Protein AF-A0A914V154-F1 (afdb_monomer_lite)

Structure (mmCIF, N/CA/C/O backbone):
data_AF-A0A914V154-F1
#
_entry.id   AF-A0A914V154-F1
#
loop_
_atom_site.group_PDB
_atom_site.id
_atom_site.type_symbol
_atom_site.label_atom_id
_atom_site.label_alt_id
_atom_site.label_comp_id
_atom_site.label_asym_id
_atom_site.label_entity_id
_atom_site.label_seq_id
_atom_site.pdbx_PDB_ins_code
_atom_site.Cartn_x
_atom_site.Cartn_y
_atom_site.Cartn_z
_atom_site.occupancy
_atom_site.B_iso_or_equiv
_atom_site.auth_seq_id
_atom_site.auth_comp_id
_atom_site.auth_asym_id
_atom_site.auth_atom_id
_atom_site.pdbx_PDB_model_num
ATOM 1 N N . HIS A 1 1 ? -7.794 3.392 -10.600 1.00 80.44 1 HIS A N 1
ATOM 2 C CA . HIS A 1 1 ? -6.852 3.948 -9.595 1.00 80.44 1 HIS A CA 1
ATOM 3 C C . HIS A 1 1 ? -7.488 4.924 -8.595 1.00 80.44 1 HIS A C 1
ATOM 5 O O . HIS A 1 1 ? -7.304 4.713 -7.407 1.00 80.44 1 HIS A O 1
ATOM 11 N N . ALA A 1 2 ? -8.244 5.958 -9.001 1.00 86.44 2 ALA A N 1
ATOM 12 C CA . ALA A 1 2 ? -8.776 6.966 -8.059 1.00 86.44 2 ALA A CA 1
ATOM 13 C C . ALA A 1 2 ? -9.684 6.402 -6.942 1.00 86.44 2 ALA A C 1
ATOM 15 O O . ALA A 1 2 ? -9.546 6.794 -5.787 1.00 86.44 2 ALA A O 1
ATOM 16 N N . LYS A 1 3 ? -10.568 5.443 -7.267 1.00 90.94 3 LYS A N 1
ATOM 17 C CA . LYS A 1 3 ? -11.414 4.757 -6.270 1.00 90.94 3 LYS A CA 1
ATOM 18 C C . LYS A 1 3 ? -10.578 4.022 -5.215 1.00 90.94 3 LYS A C 1
ATOM 20 O O . LYS A 1 3 ? -10.827 4.187 -4.029 1.00 90.94 3 LYS A O 1
ATOM 25 N N . LEU A 1 4 ? -9.559 3.278 -5.657 1.00 89.88 4 LEU A N 1
ATOM 26 C CA . LEU A 1 4 ? -8.649 2.554 -4.767 1.00 89.88 4 LEU A CA 1
ATOM 27 C C . LEU A 1 4 ? -7.882 3.513 -3.848 1.00 89.88 4 LEU A C 1
ATOM 29 O O . LEU A 1 4 ? -7.826 3.263 -2.655 1.00 89.88 4 LEU A O 1
ATOM 33 N N . ARG A 1 5 ? -7.365 4.637 -4.368 1.00 91.94 5 ARG A N 1
ATOM 34 C CA . ARG A 1 5 ? -6.674 5.650 -3.544 1.00 91.94 5 ARG A CA 1
ATOM 35 C C . ARG A 1 5 ? -7.567 6.169 -2.419 1.00 91.94 5 ARG A C 1
ATOM 37 O O . ARG A 1 5 ? -7.165 6.137 -1.266 1.00 91.94 5 ARG A O 1
ATOM 44 N N . LYS A 1 6 ? -8.799 6.576 -2.743 1.00 92.62 6 LYS A N 1
ATOM 45 C CA . LYS A 1 6 ? -9.765 7.050 -1.738 1.00 92.62 6 LYS A CA 1
ATOM 46 C C . LYS A 1 6 ? -10.079 5.988 -0.686 1.00 92.62 6 LYS A C 1
ATOM 48 O O . LYS A 1 6 ? -10.156 6.309 0.496 1.00 92.62 6 LYS A O 1
ATOM 53 N N . ALA A 1 7 ? -10.247 4.738 -1.113 1.00 94.00 7 ALA A N 1
ATOM 54 C CA . ALA A 1 7 ? -10.494 3.631 -0.199 1.00 94.00 7 ALA A CA 1
ATOM 55 C C . ALA A 1 7 ? -9.292 3.393 0.729 1.00 94.00 7 ALA A C 1
ATOM 57 O O . ALA A 1 7 ? -9.477 3.332 1.935 1.00 94.00 7 ALA A O 1
ATOM 58 N N . VAL A 1 8 ? -8.066 3.389 0.196 1.00 93.75 8 VAL A N 1
ATOM 59 C CA . VAL A 1 8 ? -6.823 3.270 0.979 1.00 93.75 8 VAL A CA 1
ATOM 60 C C . VAL A 1 8 ? -6.682 4.402 2.002 1.00 93.75 8 VAL A C 1
ATOM 62 O O . VAL A 1 8 ? -6.422 4.132 3.172 1.00 93.75 8 VAL A O 1
ATOM 65 N N . CYS A 1 9 ? -6.907 5.659 1.606 1.00 93.69 9 CYS A N 1
ATOM 66 C CA . CYS A 1 9 ? -6.869 6.796 2.533 1.00 93.69 9 CYS A CA 1
ATOM 67 C C . CYS A 1 9 ? -7.945 6.681 3.625 1.00 93.69 9 CYS A C 1
ATOM 69 O O . CYS A 1 9 ? -7.687 6.992 4.787 1.00 93.69 9 CYS A O 1
ATOM 71 N N . SER A 1 10 ? -9.128 6.169 3.271 1.00 94.81 10 SER A N 1
ATOM 72 C CA . SER A 1 10 ? -10.201 5.904 4.234 1.00 94.81 10 SER A CA 1
ATOM 73 C C . SER A 1 10 ? -9.812 4.800 5.220 1.00 94.81 10 SER A C 1
ATOM 75 O O . SER A 1 10 ? -10.010 4.979 6.417 1.00 94.81 10 SER A O 1
ATOM 77 N N . THR A 1 11 ? -9.209 3.704 4.748 1.00 93.88 11 THR A N 1
ATOM 78 C CA . THR A 1 11 ? -8.704 2.612 5.596 1.00 93.88 11 THR A CA 1
ATOM 79 C C . THR A 1 11 ? -7.641 3.109 6.570 1.00 93.88 11 THR A C 1
ATOM 81 O O . THR A 1 11 ? -7.745 2.825 7.758 1.00 93.88 11 THR A O 1
ATOM 84 N N . LEU A 1 12 ? -6.675 3.913 6.107 1.00 92.88 12 LEU A N 1
ATOM 85 C CA . LEU A 1 12 ? -5.656 4.518 6.974 1.00 92.88 12 LEU A CA 1
ATOM 86 C C . LEU A 1 12 ? -6.297 5.317 8.115 1.00 92.88 12 LEU A C 1
ATOM 88 O O . LEU A 1 12 ? -5.918 5.159 9.273 1.00 92.88 12 LEU A O 1
ATOM 92 N N . LEU A 1 13 ? -7.291 6.151 7.796 1.00 93.31 13 LEU A N 1
ATOM 93 C CA . LEU A 1 13 ? -7.973 6.985 8.783 1.00 93.31 13 LEU A CA 1
ATOM 94 C C . LEU A 1 13 ? -8.879 6.180 9.731 1.00 93.31 13 LEU A C 1
ATOM 96 O O . LEU A 1 13 ? -8.980 6.525 10.907 1.00 93.31 13 LEU A O 1
ATOM 100 N N . GLN A 1 14 ? -9.544 5.133 9.238 1.00 93.25 14 GLN A N 1
ATOM 101 C CA . GLN A 1 14 ? -10.413 4.258 10.034 1.00 93.25 14 GLN A CA 1
ATOM 102 C C . GLN A 1 14 ? -9.606 3.399 11.009 1.00 93.25 1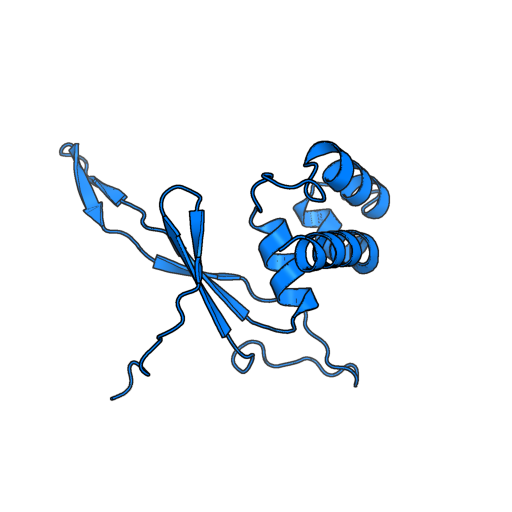4 GLN A C 1
ATOM 104 O O . GLN A 1 14 ? -9.939 3.325 12.190 1.00 93.25 14 GLN A O 1
ATOM 109 N N . GLU A 1 15 ? -8.512 2.810 10.536 1.00 91.12 15 GLU A N 1
ATOM 110 C CA . GLU A 1 15 ? -7.639 1.927 11.311 1.00 91.12 15 GLU A CA 1
ATOM 111 C C . GLU A 1 15 ? -6.420 2.676 11.867 1.00 91.12 15 GLU A C 1
ATOM 113 O O . GLU A 1 15 ? -5.332 2.127 12.029 1.00 91.12 15 GLU A O 1
ATOM 118 N N . HIS A 1 16 ? -6.593 3.960 12.189 1.00 90.19 16 HIS A N 1
ATOM 119 C CA . HIS A 1 16 ? -5.496 4.854 12.553 1.00 90.19 16 HIS A CA 1
ATOM 120 C C . HIS A 1 16 ? -4.630 4.354 13.719 1.00 90.19 16 HIS A C 1
ATOM 122 O O . HIS A 1 16 ? -3.463 4.719 13.803 1.00 90.19 16 HIS A O 1
ATOM 128 N N . LYS A 1 17 ? -5.172 3.526 14.621 1.00 89.00 17 LYS A N 1
ATOM 129 C CA . LYS A 1 17 ? 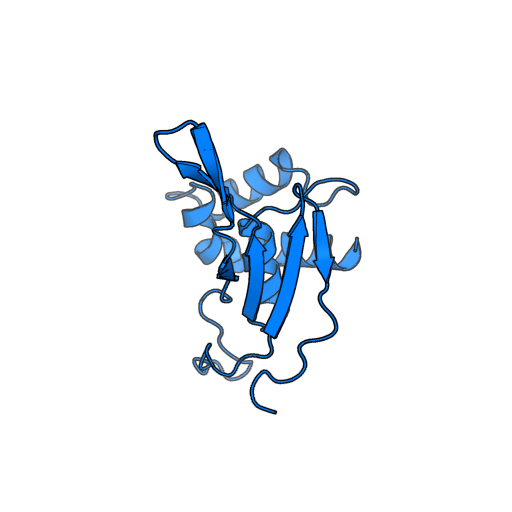-4.421 2.926 15.736 1.00 89.00 17 LYS A CA 1
ATOM 130 C C . LYS A 1 17 ? -3.376 1.912 15.264 1.00 89.00 17 LYS A C 1
ATOM 132 O O . LYS A 1 17 ? -2.292 1.870 15.827 1.00 89.00 17 LYS A O 1
ATOM 137 N N . GLU A 1 18 ? -3.689 1.153 14.217 1.00 87.56 18 GLU A N 1
ATOM 138 C CA . GLU A 1 18 ? -2.775 0.173 13.624 1.00 87.56 18 GLU A CA 1
ATOM 139 C C . GLU A 1 18 ? -1.699 0.877 12.784 1.00 87.56 18 GLU A C 1
ATOM 141 O O . GLU A 1 18 ? -0.526 0.518 12.822 1.00 87.56 18 GLU A O 1
ATOM 146 N N . PHE A 1 19 ? -2.070 1.934 12.051 1.00 88.38 19 PHE A N 1
ATOM 147 C CA . PHE A 1 19 ? -1.145 2.649 11.160 1.00 88.38 19 PHE A CA 1
ATOM 148 C C . PHE A 1 19 ? -0.315 3.747 11.845 1.00 88.38 19 PHE A C 1
ATOM 150 O O . PHE A 1 19 ? 0.783 4.058 11.382 1.00 88.38 19 PHE A O 1
ATOM 157 N N . GLY A 1 20 ? -0.800 4.320 12.948 1.00 87.44 20 GLY A N 1
ATOM 158 C CA . GLY A 1 20 ? -0.153 5.418 13.677 1.00 87.44 20 GLY A CA 1
ATOM 159 C C . GLY A 1 20 ? 1.322 5.188 14.031 1.00 87.44 20 GLY A C 1
ATOM 160 O O . GLY A 1 20 ? 2.138 6.069 13.737 1.00 87.44 20 GLY A O 1
ATOM 161 N N . PRO A 1 21 ? 1.704 4.016 14.578 1.00 86.81 21 PRO A N 1
ATOM 162 C CA . PRO A 1 21 ? 3.098 3.703 14.895 1.00 86.81 21 PRO A CA 1
ATOM 163 C C . PRO A 1 21 ? 4.047 3.753 13.688 1.00 86.81 21 PRO A C 1
ATOM 165 O O . PRO A 1 21 ? 5.211 4.109 13.842 1.00 86.81 21 PRO A O 1
ATOM 168 N N . PHE A 1 22 ? 3.563 3.448 12.478 1.00 83.94 22 PHE A N 1
ATOM 169 C CA . PHE A 1 22 ? 4.375 3.476 11.251 1.00 83.94 22 PHE A CA 1
ATOM 170 C C . PHE A 1 22 ? 4.544 4.883 10.669 1.00 83.94 22 PHE A C 1
ATOM 172 O O . PHE A 1 22 ? 5.460 5.115 9.885 1.00 83.94 22 PHE A O 1
ATOM 179 N N . ILE A 1 23 ? 3.655 5.806 11.039 1.00 86.75 23 ILE A N 1
ATOM 180 C CA . ILE A 1 23 ? 3.633 7.199 10.571 1.00 86.75 23 ILE A CA 1
ATOM 181 C C . ILE A 1 23 ? 4.364 8.132 11.556 1.00 86.75 23 ILE A C 1
ATOM 183 O O . ILE A 1 23 ? 4.691 9.264 11.211 1.00 86.75 23 ILE A O 1
ATOM 187 N N . GLY A 1 24 ? 4.680 7.650 12.763 1.00 78.25 24 GLY A N 1
ATOM 188 C CA . GLY A 1 24 ? 5.396 8.415 13.790 1.00 78.25 24 GLY A CA 1
ATOM 189 C C . GLY A 1 24 ? 4.486 9.121 14.801 1.00 78.25 24 GLY A C 1
ATOM 190 O O . GLY A 1 24 ? 4.928 10.045 15.475 1.00 78.25 24 GLY A O 1
ATOM 191 N N . GLY A 1 25 ? 3.222 8.698 14.923 1.00 70.88 25 GLY A N 1
ATOM 192 C CA . GLY A 1 25 ? 2.266 9.232 15.897 1.00 70.88 25 GLY A CA 1
ATOM 193 C C . GLY A 1 25 ? 1.994 8.271 17.046 1.00 70.88 25 GLY A C 1
ATOM 194 O O . GLY A 1 25 ? 1.048 7.484 16.959 1.00 70.88 25 GLY A O 1
ATOM 195 N N . ALA A 1 26 ? 2.804 8.340 18.105 1.00 60.16 26 ALA A N 1
ATOM 196 C CA . ALA A 1 26 ? 2.636 7.496 19.291 1.00 60.16 26 ALA A CA 1
ATOM 197 C C . ALA A 1 26 ? 1.498 7.977 20.216 1.00 60.16 26 ALA A C 1
ATOM 199 O O . ALA A 1 26 ? 0.760 7.147 20.738 1.00 60.16 26 ALA A O 1
ATOM 200 N N . ASP A 1 27 ? 1.310 9.295 20.358 1.00 72.56 27 ASP A N 1
ATOM 201 C CA . ASP A 1 27 ? 0.405 9.860 21.37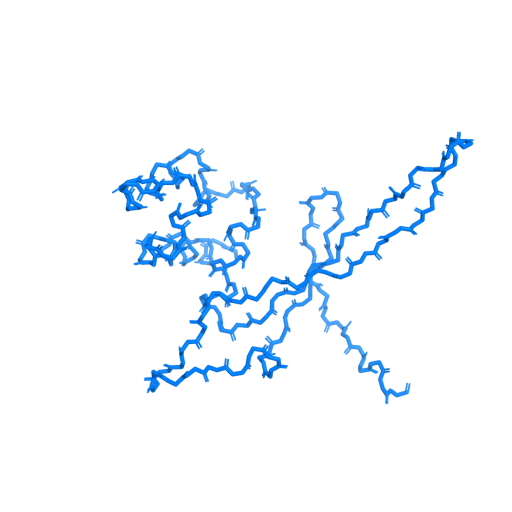7 1.00 72.56 27 ASP A CA 1
ATOM 202 C C . ASP A 1 27 ? -1.006 10.179 20.846 1.00 72.56 27 ASP A C 1
ATOM 204 O O . ASP A 1 27 ? -1.996 10.003 21.553 1.00 72.56 27 ASP A O 1
ATOM 208 N N . ASP A 1 28 ? -1.123 10.597 19.580 1.00 86.31 28 ASP A N 1
ATOM 209 C CA . ASP A 1 28 ? -2.406 10.770 18.883 1.00 86.31 28 ASP A CA 1
ATOM 210 C C . ASP A 1 28 ? -2.312 10.220 17.456 1.00 86.31 28 ASP A C 1
ATOM 212 O O . ASP A 1 28 ? -2.065 10.930 16.474 1.00 86.31 28 ASP A O 1
ATOM 216 N N . SER A 1 29 ? -2.511 8.907 17.338 1.00 87.69 29 SER A N 1
ATOM 217 C CA . SER A 1 29 ? -2.435 8.206 16.058 1.00 87.69 29 SER A CA 1
ATOM 218 C C . SER A 1 29 ? -3.451 8.722 15.032 1.00 87.69 29 SER A C 1
ATOM 220 O O . SER A 1 29 ? -3.184 8.674 13.832 1.00 87.69 29 SER A O 1
ATOM 222 N N . LYS A 1 30 ? -4.607 9.245 15.469 1.00 89.38 30 LYS A N 1
ATOM 223 C CA . LYS A 1 30 ? -5.627 9.773 14.551 1.00 89.38 30 LYS A CA 1
ATOM 224 C C . LYS A 1 30 ? -5.175 11.093 13.938 1.00 89.38 30 LYS A C 1
ATOM 226 O O . LYS A 1 30 ? -5.309 11.284 12.728 1.00 89.38 30 LYS A O 1
ATOM 231 N N . LEU A 1 31 ? -4.628 11.988 14.758 1.00 90.44 31 LEU A N 1
ATOM 232 C CA . LEU A 1 31 ? -4.062 13.247 14.288 1.00 90.44 31 LEU A CA 1
ATOM 233 C C . LEU A 1 31 ? -2.851 13.009 13.381 1.00 90.44 31 LEU A C 1
ATOM 235 O O . LEU A 1 31 ? -2.766 13.621 12.318 1.00 90.44 31 LEU A O 1
ATOM 239 N N . ALA A 1 32 ? -1.964 12.082 13.746 1.00 91.06 32 ALA A N 1
ATOM 240 C CA . ALA A 1 32 ? -0.785 11.756 12.948 1.00 91.06 32 ALA A CA 1
ATOM 241 C C . ALA A 1 32 ? -1.145 11.220 11.557 1.00 91.06 32 ALA A C 1
ATOM 243 O O . ALA A 1 32 ? -0.635 11.718 10.556 1.00 91.06 32 ALA A O 1
ATOM 244 N N . VAL A 1 33 ? -2.085 10.272 11.473 1.00 92.12 33 VAL A N 1
ATOM 245 C CA . VAL A 1 33 ? -2.583 9.766 10.185 1.00 92.12 33 VAL A CA 1
ATOM 246 C C . VAL A 1 33 ? -3.254 10.877 9.374 1.00 92.12 33 VAL A C 1
ATOM 248 O O . VAL A 1 33 ? -3.027 10.990 8.172 1.00 92.12 33 VAL A O 1
ATOM 251 N N . SER A 1 34 ? -4.058 11.729 10.015 1.00 92.00 34 SER A N 1
ATOM 252 C CA . SER A 1 34 ? -4.712 12.860 9.344 1.00 92.00 34 SER A CA 1
ATOM 253 C C . SER A 1 34 ? -3.699 13.849 8.758 1.00 92.00 34 SER A C 1
ATOM 255 O O . SER A 1 34 ? -3.840 14.273 7.610 1.00 92.00 34 SER A O 1
ATOM 257 N N . ASN A 1 35 ? -2.648 14.185 9.509 1.00 92.75 35 ASN A N 1
ATOM 258 C CA . ASN A 1 35 ? -1.573 15.057 9.037 1.00 92.75 35 ASN A CA 1
ATOM 259 C C . ASN A 1 35 ? -0.789 14.401 7.898 1.00 92.75 35 ASN A C 1
ATOM 261 O O . ASN A 1 35 ? -0.602 15.023 6.856 1.00 92.75 35 ASN A O 1
ATOM 265 N N . TYR A 1 36 ? -0.453 13.118 8.033 1.00 93.25 36 TYR A N 1
ATOM 266 C CA . TYR A 1 36 ? 0.186 12.343 6.975 1.00 93.25 36 TYR A CA 1
ATOM 267 C C . TYR A 1 36 ? -0.617 12.354 5.668 1.00 93.25 36 TYR A C 1
ATOM 269 O O . TYR A 1 36 ? -0.056 12.593 4.599 1.00 93.25 36 TYR A O 1
ATOM 277 N N . LEU A 1 37 ? -1.936 12.149 5.721 1.00 92.56 37 LEU A N 1
ATOM 278 C CA . LEU A 1 37 ? -2.787 12.180 4.526 1.00 92.56 37 LEU A CA 1
ATOM 279 C C . LEU A 1 37 ? -2.817 13.570 3.868 1.00 92.56 37 LEU A C 1
ATOM 281 O O . LEU A 1 37 ? -2.813 13.670 2.638 1.00 92.56 37 LEU A O 1
ATOM 285 N N . LYS A 1 38 ? -2.797 14.644 4.668 1.00 91.69 38 LYS A N 1
ATOM 286 C CA . LYS A 1 38 ? -2.720 16.026 4.164 1.00 91.69 38 LYS A CA 1
ATOM 287 C C . LYS A 1 38 ? -1.374 16.327 3.505 1.00 91.69 38 LYS A C 1
ATOM 289 O O . LYS A 1 38 ? -1.346 16.948 2.443 1.00 91.69 38 LYS A O 1
ATOM 294 N N . GLU A 1 39 ? -0.277 15.896 4.121 1.00 91.75 39 GLU A N 1
ATOM 295 C CA . GLU A 1 39 ? 1.090 16.168 3.662 1.00 91.75 39 GLU A CA 1
ATOM 296 C C . GLU A 1 39 ? 1.471 15.329 2.442 1.00 91.75 39 GLU A C 1
ATOM 298 O O . GLU A 1 39 ? 1.973 15.864 1.453 1.00 91.75 39 GLU A O 1
ATOM 303 N N . SER A 1 40 ? 1.172 14.028 2.477 1.00 88.94 40 SER A N 1
ATOM 304 C CA . SER A 1 40 ? 1.452 13.096 1.378 1.00 88.94 40 SER A CA 1
ATOM 305 C C . SER A 1 40 ? 0.640 13.402 0.123 1.00 88.94 40 SER A C 1
ATOM 307 O O . SER A 1 40 ? 1.069 13.066 -0.977 1.00 88.94 40 SER A O 1
ATOM 309 N N . LYS A 1 41 ? -0.537 14.033 0.267 1.00 90.19 41 LYS A N 1
ATOM 310 C CA . LYS A 1 41 ? -1.492 14.293 -0.823 1.00 90.19 41 LYS A CA 1
ATOM 311 C C . LYS A 1 41 ? -1.920 13.019 -1.560 1.00 90.19 41 LYS A C 1
ATOM 313 O O . LYS A 1 41 ? -2.287 13.079 -2.730 1.00 90.19 41 LYS A O 1
ATOM 318 N N . MET A 1 42 ? -1.916 11.867 -0.888 1.00 86.56 42 MET A N 1
ATOM 319 C CA . MET A 1 42 ? -2.122 10.554 -1.514 1.00 86.56 42 MET A CA 1
ATOM 320 C C . MET A 1 42 ? -3.484 10.384 -2.220 1.00 86.56 42 MET A C 1
ATOM 322 O O . MET A 1 42 ? -3.636 9.573 -3.138 1.00 86.56 42 MET A O 1
ATOM 326 N N . GLU A 1 43 ? -4.479 11.189 -1.850 1.00 85.62 43 GLU A N 1
ATOM 327 C CA . GLU A 1 43 ? -5.774 11.235 -2.538 1.00 85.62 43 GLU A CA 1
ATOM 328 C C . GLU A 1 43 ? -5.693 11.838 -3.952 1.00 85.62 43 GLU A C 1
ATOM 330 O O . GLU A 1 43 ? -6.570 11.590 -4.787 1.00 85.62 43 GLU A O 1
ATOM 335 N N . GLN A 1 44 ? -4.647 12.614 -4.244 1.00 86.81 44 GLN A N 1
ATOM 336 C CA . GLN A 1 44 ? -4.454 13.295 -5.520 1.00 86.81 44 GLN A CA 1
ATOM 337 C C . GLN A 1 44 ? -3.888 12.346 -6.585 1.00 86.81 44 GLN A C 1
ATOM 339 O O . GLN A 1 44 ? -3.117 11.418 -6.321 1.00 86.81 44 GLN A O 1
ATOM 344 N N . ALA A 1 45 ? -4.276 12.578 -7.839 1.00 82.69 45 ALA A N 1
ATOM 345 C CA . ALA A 1 45 ? -3.717 11.845 -8.968 1.00 82.69 45 ALA A CA 1
ATOM 346 C C . ALA A 1 45 ? -2.233 12.202 -9.168 1.00 82.69 45 ALA A C 1
ATOM 348 O O . ALA A 1 45 ? -1.829 13.340 -8.961 1.00 82.69 45 ALA A O 1
ATOM 349 N N . GLY A 1 46 ? -1.429 11.224 -9.590 1.00 82.25 46 GLY A N 1
ATOM 350 C CA . GLY A 1 46 ? 0.003 11.414 -9.857 1.00 82.25 46 GLY A CA 1
ATOM 351 C C . GLY A 1 46 ? 0.917 11.255 -8.640 1.00 82.25 46 GLY A C 1
ATOM 352 O O . GLY A 1 46 ? 2.116 11.077 -8.821 1.00 82.25 46 GLY A O 1
ATOM 353 N N . VAL A 1 47 ? 0.372 11.223 -7.421 1.00 86.19 47 VAL A N 1
ATOM 354 C CA . VAL A 1 47 ? 1.154 10.950 -6.208 1.00 86.19 47 VAL A CA 1
ATOM 355 C C . VAL A 1 47 ? 1.518 9.466 -6.126 1.00 86.19 47 VAL A C 1
ATOM 357 O O . VAL A 1 47 ? 0.694 8.585 -6.417 1.00 86.19 47 VAL A O 1
ATOM 360 N N . TRP A 1 48 ? 2.773 9.189 -5.776 1.00 85.56 48 TRP A N 1
ATOM 361 C CA . TRP A 1 48 ? 3.311 7.836 -5.651 1.00 85.56 48 TRP A CA 1
ATOM 362 C C . TRP A 1 48 ? 2.947 7.227 -4.299 1.00 85.56 48 TRP A C 1
ATOM 364 O O . TRP A 1 48 ? 2.996 7.899 -3.276 1.00 85.56 48 TRP A O 1
ATOM 374 N N . ALA A 1 49 ? 2.587 5.945 -4.316 1.00 86.12 49 ALA A N 1
ATOM 375 C CA . ALA A 1 49 ? 2.306 5.182 -3.109 1.00 86.12 49 ALA A CA 1
ATOM 376 C C . ALA A 1 49 ? 3.612 4.733 -2.440 1.00 86.12 49 ALA A C 1
ATOM 378 O O . ALA A 1 49 ? 4.562 4.338 -3.122 1.00 86.12 49 ALA A O 1
ATOM 379 N N . THR A 1 50 ? 3.638 4.746 -1.110 1.00 86.06 50 THR A N 1
ATOM 380 C CA . THR A 1 50 ? 4.739 4.214 -0.305 1.00 86.06 50 THR A CA 1
ATOM 381 C C . THR A 1 50 ? 4.380 2.836 0.260 1.00 86.06 50 THR A C 1
ATOM 383 O O . THR A 1 50 ? 3.309 2.283 -0.003 1.00 86.06 50 THR A O 1
ATOM 386 N N . GLY A 1 51 ? 5.271 2.260 1.073 1.00 85.25 51 GLY A N 1
ATOM 387 C CA . GLY A 1 51 ? 4.980 1.020 1.795 1.00 85.25 51 GLY A CA 1
ATOM 388 C C . GLY A 1 51 ? 3.762 1.118 2.725 1.00 85.25 51 GLY A C 1
ATOM 389 O O . GLY A 1 51 ? 3.102 0.105 2.949 1.00 85.25 51 GLY A O 1
ATOM 390 N N . ILE A 1 52 ? 3.429 2.314 3.230 1.00 89.56 52 ILE A N 1
ATOM 391 C CA . ILE A 1 52 ? 2.260 2.537 4.097 1.00 89.56 52 ILE A CA 1
ATOM 392 C C . ILE A 1 52 ? 0.966 2.322 3.306 1.00 89.56 52 ILE A C 1
ATOM 394 O O . ILE A 1 52 ? 0.101 1.557 3.732 1.00 89.56 52 ILE A O 1
ATOM 398 N N . GLU A 1 53 ? 0.859 2.911 2.114 1.00 91.44 53 GLU A N 1
ATOM 399 C CA . GLU A 1 53 ? -0.294 2.711 1.232 1.00 91.44 53 GLU A CA 1
ATOM 400 C C . GLU A 1 53 ? -0.408 1.270 0.749 1.00 91.44 53 GLU A C 1
ATOM 402 O O . GLU A 1 53 ? -1.519 0.762 0.634 1.00 91.44 53 GLU A O 1
ATOM 407 N N . LEU A 1 54 ? 0.716 0.601 0.472 1.00 89.69 54 LEU A N 1
ATOM 408 C CA . LEU A 1 54 ? 0.699 -0.812 0.089 1.00 89.69 54 LEU A CA 1
ATOM 409 C C . LEU A 1 54 ? 0.190 -1.693 1.235 1.00 89.69 54 LEU A C 1
ATOM 411 O O . LEU A 1 54 ? -0.637 -2.568 0.998 1.00 89.69 54 LEU A O 1
ATOM 415 N N . LYS A 1 55 ? 0.594 -1.425 2.483 1.00 89.75 55 LYS A N 1
ATOM 416 C CA . LYS A 1 55 ? 0.047 -2.114 3.666 1.00 89.75 55 LYS A CA 1
ATOM 417 C C . LYS A 1 55 ? -1.453 -1.866 3.828 1.00 89.75 55 LYS A C 1
ATOM 419 O O . LYS A 1 55 ? -2.207 -2.806 4.067 1.00 89.75 55 LYS A O 1
ATOM 424 N N . A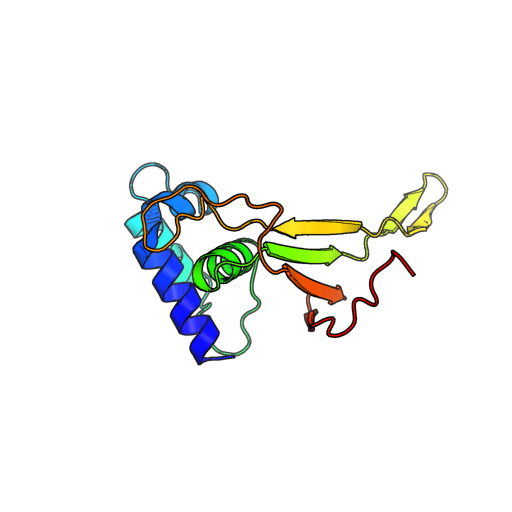LA A 1 56 ? -1.899 -0.623 3.666 1.00 90.81 56 ALA A N 1
ATOM 425 C CA . ALA A 1 56 ? -3.317 -0.278 3.732 1.00 90.81 56 ALA A CA 1
ATOM 426 C C . ALA A 1 56 ? -4.131 -0.888 2.581 1.00 90.81 56 ALA A C 1
ATOM 428 O O . ALA A 1 56 ? -5.260 -1.319 2.796 1.00 90.81 56 ALA A O 1
ATOM 429 N N . ALA A 1 57 ? -3.557 -1.004 1.383 1.00 91.38 57 ALA A N 1
ATOM 430 C CA . ALA A 1 57 ? -4.177 -1.701 0.261 1.00 91.38 57 ALA A CA 1
ATOM 431 C C . ALA A 1 57 ? -4.283 -3.212 0.513 1.00 91.38 57 ALA A C 1
ATOM 433 O O . ALA A 1 57 ? -5.344 -3.783 0.278 1.00 91.38 57 ALA A O 1
ATOM 434 N N . ALA A 1 58 ? -3.226 -3.844 1.034 1.00 89.06 58 ALA A N 1
ATOM 435 C CA . ALA A 1 58 ? -3.238 -5.254 1.429 1.00 89.06 58 ALA A CA 1
ATOM 436 C C . ALA A 1 58 ? -4.352 -5.527 2.451 1.00 89.06 58 ALA A C 1
ATOM 438 O O . ALA A 1 58 ? -5.145 -6.453 2.290 1.00 89.06 58 ALA A O 1
ATOM 439 N N . ARG A 1 59 ? -4.463 -4.651 3.458 1.00 87.69 59 ARG A N 1
ATOM 440 C CA . ARG A 1 59 ? -5.503 -4.691 4.490 1.00 87.69 59 ARG A CA 1
ATOM 441 C C . ARG A 1 59 ? -6.914 -4.520 3.923 1.00 87.69 59 ARG A C 1
ATOM 443 O O . ARG A 1 59 ? -7.783 -5.330 4.219 1.00 87.69 59 ARG A O 1
ATOM 450 N N . LEU A 1 60 ? -7.125 -3.502 3.089 1.00 90.38 60 LEU A N 1
ATOM 451 C CA . LEU A 1 60 ? -8.408 -3.213 2.441 1.00 90.38 60 LEU A CA 1
ATOM 452 C C . LEU A 1 60 ? -8.894 -4.373 1.561 1.00 90.38 60 LEU A C 1
ATOM 454 O O . LEU A 1 60 ? -10.092 -4.632 1.493 1.00 90.38 60 LEU A O 1
ATOM 458 N N . LEU A 1 61 ? -7.975 -5.029 0.850 1.00 88.56 61 LEU A N 1
ATOM 459 C CA . LEU A 1 61 ? -8.297 -6.089 -0.105 1.00 88.56 61 LEU A CA 1
ATOM 460 C C . LEU A 1 61 ? -8.302 -7.491 0.526 1.00 88.56 61 LEU A C 1
ATOM 462 O O . LEU A 1 61 ? -8.791 -8.419 -0.110 1.00 88.56 61 LEU A O 1
ATOM 466 N N . GLY A 1 62 ? -7.765 -7.653 1.740 1.00 85.75 62 GLY A N 1
ATOM 467 C CA . GLY A 1 62 ? -7.612 -8.963 2.381 1.00 85.75 62 GLY A CA 1
ATOM 468 C C . GLY A 1 62 ? -6.624 -9.870 1.642 1.00 85.75 62 GLY A C 1
ATOM 469 O O . GLY A 1 62 ? -6.874 -11.060 1.488 1.00 85.75 62 GLY A O 1
ATOM 470 N N . VAL A 1 63 ? -5.528 -9.301 1.132 1.00 85.94 63 VAL A N 1
ATOM 471 C CA . VAL A 1 63 ? -4.539 -10.009 0.299 1.00 85.94 63 VAL A CA 1
ATOM 472 C C . VAL A 1 63 ? -3.129 -9.833 0.844 1.00 85.94 63 VAL A C 1
ATOM 474 O O . VAL A 1 63 ? -2.833 -8.844 1.517 1.00 85.94 63 VAL A O 1
ATOM 477 N N . GLN A 1 64 ? -2.228 -10.742 0.484 1.00 85.75 64 GLN A N 1
ATOM 478 C CA . GLN A 1 64 ? -0.792 -10.545 0.652 1.00 85.75 64 GLN A CA 1
ATOM 479 C C . GLN A 1 64 ? -0.224 -9.834 -0.585 1.00 85.75 64 GLN A C 1
ATOM 481 O O . GLN A 1 64 ? -0.463 -10.254 -1.714 1.00 85.75 64 GLN A O 1
ATOM 486 N N . ILE A 1 65 ? 0.535 -8.750 -0.412 1.00 87.75 65 ILE A N 1
ATOM 487 C CA . ILE A 1 65 ? 1.179 -8.069 -1.547 1.00 87.75 65 ILE A CA 1
ATOM 488 C C . ILE A 1 65 ? 2.657 -8.432 -1.574 1.00 87.75 65 ILE A C 1
ATOM 490 O O . ILE A 1 65 ? 3.372 -8.202 -0.607 1.00 87.75 65 ILE A O 1
ATOM 494 N N . TRP A 1 66 ? 3.143 -8.935 -2.698 1.00 85.44 66 TRP A N 1
ATOM 495 C CA . TRP A 1 66 ? 4.558 -9.173 -2.942 1.00 85.44 66 TRP A CA 1
ATOM 496 C C . TRP A 1 66 ? 5.110 -8.100 -3.864 1.00 85.44 66 TRP A C 1
ATOM 498 O O . TRP A 1 66 ? 4.545 -7.815 -4.915 1.00 85.44 66 TRP A O 1
ATOM 508 N N . THR A 1 67 ? 6.237 -7.508 -3.484 1.00 85.25 67 THR A N 1
ATOM 509 C CA . THR A 1 67 ? 6.928 -6.511 -4.306 1.00 85.25 67 THR A CA 1
ATOM 510 C C . THR A 1 67 ? 8.300 -7.029 -4.703 1.00 85.25 67 THR A C 1
ATOM 512 O O . THR A 1 67 ? 9.091 -7.425 -3.847 1.00 85.25 67 THR A O 1
ATOM 515 N N . TYR A 1 68 ? 8.596 -7.041 -5.996 1.00 82.50 68 TYR A N 1
ATOM 516 C CA . TYR A 1 68 ? 9.937 -7.284 -6.501 1.00 82.50 68 TYR A CA 1
ATOM 517 C C . TYR A 1 68 ? 10.684 -5.960 -6.553 1.00 82.50 68 TYR A C 1
ATOM 519 O O . TYR A 1 68 ? 10.250 -5.026 -7.225 1.00 82.50 68 TYR A O 1
ATOM 527 N N . SER A 1 69 ? 11.804 -5.878 -5.837 1.00 72.81 69 SER A N 1
ATOM 528 C CA . SER A 1 69 ? 12.697 -4.725 -5.908 1.00 72.81 69 SER A CA 1
ATOM 529 C C . SER A 1 69 ? 13.987 -5.127 -6.625 1.00 72.81 69 SER A C 1
ATOM 531 O O . SER A 1 69 ? 14.733 -5.966 -6.104 1.00 72.81 69 SER A O 1
ATOM 533 N N . PRO A 1 70 ? 14.277 -4.564 -7.813 1.00 70.38 70 PRO A N 1
ATOM 534 C CA . PRO A 1 70 ? 15.520 -4.785 -8.524 1.00 70.38 70 PRO A CA 1
ATOM 535 C C . PRO A 1 70 ? 16.642 -4.010 -7.832 1.00 70.38 70 PRO A C 1
ATOM 537 O O . PRO A 1 70 ? 17.031 -2.916 -8.233 1.00 70.38 70 PRO A O 1
ATOM 540 N N . THR A 1 71 ? 17.182 -4.585 -6.767 1.00 70.88 71 THR A N 1
ATOM 541 C CA . THR A 1 71 ? 18.380 -4.075 -6.107 1.00 70.88 71 THR A CA 1
ATOM 542 C C . THR A 1 71 ? 19.632 -4.618 -6.783 1.00 70.88 71 THR A C 1
ATOM 544 O O . THR A 1 71 ? 19.667 -5.738 -7.303 1.00 70.88 71 THR A O 1
ATOM 547 N N . ARG A 1 72 ? 20.688 -3.806 -6.763 1.00 73.56 72 ARG A N 1
ATOM 548 C CA . ARG A 1 72 ? 22.045 -4.212 -7.121 1.00 73.56 72 ARG A CA 1
ATOM 549 C C . ARG A 1 72 ? 22.946 -3.995 -5.918 1.00 73.56 72 ARG A C 1
ATOM 551 O O . ARG A 1 72 ? 22.888 -2.936 -5.300 1.00 73.56 72 ARG A O 1
ATOM 558 N N . ILE A 1 73 ? 23.774 -4.982 -5.601 1.00 76.50 73 ILE A N 1
ATOM 559 C CA . ILE A 1 73 ? 24.806 -4.842 -4.571 1.00 76.50 73 ILE A CA 1
ATOM 560 C C . ILE A 1 73 ? 26.098 -4.416 -5.260 1.00 76.50 73 ILE A C 1
ATOM 562 O O . ILE A 1 73 ? 26.529 -5.051 -6.226 1.00 76.50 73 ILE A O 1
ATOM 566 N N . GLY A 1 74 ? 26.695 -3.329 -4.772 1.00 76.44 74 GLY A N 1
ATOM 567 C CA . GLY A 1 74 ? 28.040 -2.916 -5.153 1.00 76.44 74 GLY A CA 1
ATOM 568 C C . GLY A 1 74 ? 29.075 -3.831 -4.505 1.00 76.44 74 GLY A C 1
ATOM 569 O O . GLY A 1 74 ? 29.041 -4.067 -3.301 1.00 76.44 74 GLY A O 1
ATOM 570 N N . LEU A 1 75 ? 29.985 -4.356 -5.312 1.00 78.69 75 LEU A N 1
ATOM 571 C CA . LEU A 1 75 ? 31.148 -5.099 -4.859 1.00 78.69 75 LEU A CA 1
ATOM 572 C C . LEU A 1 75 ? 32.305 -4.124 -4.573 1.00 78.69 75 LEU A C 1
ATOM 574 O O . LEU A 1 75 ? 32.391 -3.077 -5.218 1.00 78.69 75 LEU A O 1
ATOM 578 N N . PRO A 1 76 ? 33.253 -4.476 -3.684 1.00 84.31 76 PRO A N 1
ATOM 579 C CA . PRO A 1 76 ? 34.414 -3.633 -3.365 1.00 84.31 76 PRO A CA 1
ATOM 580 C C . PRO A 1 76 ? 35.281 -3.240 -4.573 1.00 84.31 76 PRO A C 1
ATOM 582 O O . PRO A 1 76 ? 36.003 -2.253 -4.525 1.00 84.31 76 PRO A O 1
ATOM 585 N N . ASN A 1 77 ? 35.199 -3.993 -5.673 1.00 86.19 77 ASN A N 1
ATOM 586 C CA . ASN A 1 77 ? 35.899 -3.718 -6.931 1.00 86.19 77 ASN A CA 1
ATOM 587 C C . ASN A 1 77 ? 35.123 -2.782 -7.884 1.00 86.19 77 ASN A C 1
ATOM 589 O O . ASN A 1 77 ? 35.461 -2.701 -9.064 1.00 86.19 77 ASN A O 1
ATOM 593 N N . GLY A 1 78 ? 34.050 -2.137 -7.413 1.00 80.56 78 GLY A N 1
ATOM 594 C CA . GLY A 1 78 ? 3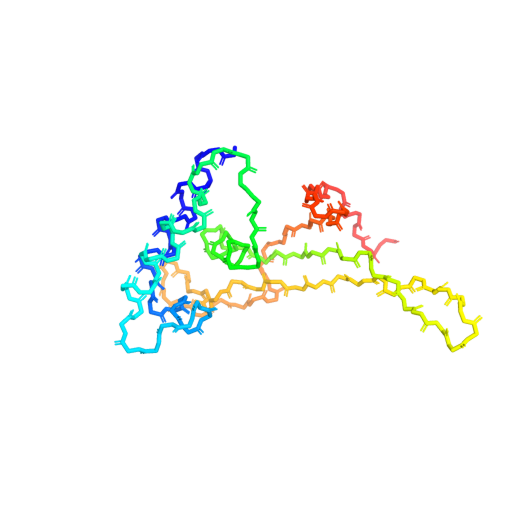3.220 -1.217 -8.195 1.00 80.56 78 GLY A CA 1
ATOM 595 C C . GLY A 1 78 ? 32.238 -1.888 -9.164 1.00 80.56 78 GLY A C 1
ATOM 596 O O . GLY A 1 78 ? 31.464 -1.194 -9.821 1.00 80.56 78 GLY A O 1
ATOM 597 N N . LYS A 1 79 ? 32.222 -3.224 -9.263 1.00 83.44 79 LYS A N 1
ATOM 598 C CA . LYS A 1 79 ? 31.207 -3.954 -10.042 1.00 83.44 79 LYS A CA 1
ATOM 599 C C . LYS A 1 79 ? 29.897 -4.047 -9.265 1.00 83.44 79 LYS A C 1
ATOM 601 O O . LYS A 1 79 ? 29.886 -3.951 -8.045 1.00 83.44 79 LYS A O 1
ATOM 606 N N . THR A 1 80 ? 28.788 -4.284 -9.963 1.00 77.50 80 THR A N 1
ATOM 607 C CA . THR A 1 80 ? 27.495 -4.563 -9.323 1.00 77.50 80 THR A CA 1
ATOM 608 C C . THR A 1 80 ? 26.989 -5.947 -9.690 1.00 77.50 80 THR A C 1
ATOM 610 O O . THR A 1 80 ? 27.176 -6.396 -10.821 1.00 77.50 80 THR A O 1
ATOM 613 N N . VAL A 1 81 ? 26.324 -6.609 -8.747 1.00 72.38 81 VAL A N 1
ATOM 614 C CA . VAL A 1 81 ? 25.606 -7.867 -8.988 1.00 72.38 81 VAL A CA 1
ATOM 615 C C . VAL A 1 81 ? 24.113 -7.678 -8.721 1.00 72.38 81 VAL A C 1
ATOM 617 O O . VAL A 1 81 ? 23.757 -6.911 -7.818 1.00 72.38 81 VAL A O 1
ATOM 620 N N . PRO A 1 82 ? 23.221 -8.327 -9.493 1.00 74.38 82 PRO A N 1
ATOM 621 C CA . PRO A 1 82 ? 21.802 -8.368 -9.163 1.00 74.38 82 PRO A CA 1
ATOM 622 C C . PRO A 1 82 ? 21.610 -8.982 -7.774 1.00 74.38 82 PRO A C 1
ATOM 624 O O . PRO A 1 82 ? 22.163 -10.035 -7.477 1.00 74.38 82 PRO A O 1
ATOM 627 N N . ALA A 1 83 ? 20.832 -8.316 -6.929 1.00 68.00 83 ALA A N 1
ATOM 628 C CA . ALA A 1 83 ? 20.460 -8.777 -5.591 1.00 68.00 83 ALA A CA 1
ATOM 629 C C . ALA A 1 83 ? 18.945 -8.704 -5.387 1.00 68.00 83 ALA A C 1
ATOM 631 O O . ALA A 1 83 ? 18.451 -8.501 -4.276 1.00 68.00 83 ALA A O 1
ATOM 632 N N . SER A 1 84 ? 18.224 -8.776 -6.501 1.00 71.50 84 SER A N 1
ATOM 633 C CA . SER A 1 84 ? 16.799 -8.538 -6.550 1.00 71.50 84 SER A CA 1
ATOM 634 C C . SER A 1 84 ? 16.063 -9.585 -5.730 1.00 71.50 84 SER A C 1
ATOM 636 O O . SER A 1 84 ? 16.398 -10.769 -5.773 1.00 71.50 84 SER A O 1
ATOM 638 N N . ARG A 1 85 ? 15.074 -9.141 -4.959 1.00 76.81 85 ARG A N 1
ATOM 639 C CA . ARG A 1 85 ? 14.304 -10.021 -4.083 1.00 76.81 85 ARG A CA 1
ATOM 640 C C . ARG A 1 85 ? 12.836 -9.641 -4.080 1.00 76.81 85 ARG A C 1
ATOM 642 O O . ARG A 1 85 ? 12.492 -8.461 -4.181 1.00 76.81 85 ARG A O 1
ATOM 649 N N . TRP A 1 86 ? 12.003 -10.656 -3.907 1.00 76.94 86 TRP A N 1
ATOM 650 C CA . TRP A 1 86 ? 10.610 -10.492 -3.531 1.00 76.94 86 TRP A CA 1
ATOM 651 C C . TRP A 1 86 ? 10.523 -10.152 -2.042 1.00 76.94 86 TRP A C 1
ATOM 653 O O . TRP A 1 86 ? 11.199 -10.761 -1.213 1.00 76.94 86 TRP A O 1
ATOM 663 N N . ILE A 1 87 ? 9.719 -9.147 -1.709 1.00 79.88 87 ILE A N 1
ATOM 664 C CA . ILE A 1 87 ? 9.446 -8.709 -0.341 1.00 79.88 87 ILE A CA 1
ATOM 665 C C . ILE A 1 87 ? 7.939 -8.792 -0.126 1.00 79.88 87 ILE A C 1
ATOM 667 O O . ILE A 1 87 ? 7.178 -8.131 -0.837 1.00 79.88 87 ILE A O 1
ATOM 671 N N . SER A 1 88 ? 7.521 -9.585 0.859 1.00 80.69 88 SER A N 1
ATOM 672 C CA . SER A 1 88 ? 6.128 -9.679 1.285 1.00 80.69 88 SER A CA 1
ATOM 673 C C . SER A 1 88 ? 5.732 -8.465 2.123 1.00 80.69 88 SER A C 1
ATOM 675 O O . SER A 1 88 ? 6.409 -8.102 3.088 1.00 80.69 88 SER A O 1
ATOM 677 N N . ILE A 1 89 ? 4.589 -7.884 1.793 1.00 80.62 89 ILE A N 1
ATOM 678 C CA . ILE A 1 89 ? 3.869 -6.877 2.560 1.00 80.62 89 ILE A CA 1
ATOM 679 C C . ILE A 1 89 ? 2.569 -7.551 3.016 1.00 80.62 89 ILE A C 1
ATOM 681 O O . ILE A 1 89 ? 1.574 -7.528 2.285 1.00 80.62 89 ILE A O 1
ATOM 685 N N . PRO A 1 90 ? 2.578 -8.217 4.184 1.00 74.31 90 PRO A N 1
ATOM 686 C CA . PRO A 1 90 ? 1.367 -8.818 4.713 1.00 74.31 90 PRO A CA 1
ATOM 687 C C . PRO A 1 90 ? 0.372 -7.722 5.130 1.00 74.31 90 PRO A C 1
ATOM 689 O O . PRO A 1 90 ? 0.794 -6.617 5.509 1.00 74.31 90 PRO A O 1
ATOM 692 N N . PRO A 1 91 ? -0.939 -8.011 5.101 1.00 72.50 91 PRO A N 1
ATOM 693 C CA . PRO A 1 91 ? -1.912 -7.154 5.758 1.00 72.50 91 PRO A CA 1
ATOM 694 C C . PRO A 1 91 ? -1.624 -7.135 7.265 1.00 72.50 91 PRO A C 1
ATOM 696 O O . PRO A 1 91 ? -1.209 -8.143 7.840 1.00 72.50 91 PRO A O 1
ATOM 699 N N . MET A 1 92 ? -1.837 -5.995 7.927 1.00 66.88 92 MET A N 1
ATOM 700 C CA . MET A 1 92 ? -1.832 -5.984 9.392 1.00 66.88 92 MET A CA 1
ATOM 701 C C . MET A 1 92 ? -2.984 -6.855 9.895 1.00 66.88 92 MET A C 1
ATOM 703 O O . MET A 1 92 ? -4.109 -6.690 9.413 1.00 66.88 92 MET A O 1
ATOM 707 N N . SER A 1 93 ? -2.656 -7.809 10.779 1.00 65.06 93 SER A N 1
ATOM 708 C CA . SER A 1 93 ? -3.583 -8.614 11.597 1.00 65.06 93 SER A CA 1
ATOM 709 C C . SER A 1 93 ? -4.963 -8.801 10.953 1.00 65.06 93 SER A C 1
ATOM 711 O O . SER A 1 93 ? -5.949 -8.200 11.376 1.00 65.06 93 SER A O 1
ATOM 713 N N . TYR A 1 94 ? -5.042 -9.589 9.874 1.00 59.19 94 TYR A N 1
ATOM 714 C CA . TYR A 1 94 ? -6.308 -9.813 9.174 1.00 59.19 94 TYR A CA 1
ATOM 715 C C . TYR A 1 94 ? -7.238 -10.696 10.010 1.00 59.19 94 TYR A C 1
ATOM 717 O O . TYR A 1 94 ? -6.906 -11.831 10.352 1.00 59.19 94 TYR A O 1
ATOM 725 N N . GLN A 1 95 ? -8.391 -10.134 10.362 1.00 61.62 95 GLN A N 1
ATOM 726 C CA . GLN A 1 95 ? -9.519 -10.864 10.919 1.00 61.62 95 GLN A CA 1
ATOM 727 C C . GLN A 1 95 ? -10.595 -10.882 9.843 1.00 61.62 95 GLN A C 1
ATOM 729 O O . GLN A 1 95 ? -10.880 -9.845 9.238 1.00 61.62 95 GLN A O 1
ATOM 734 N N . ASP A 1 96 ? -11.150 -12.056 9.569 1.00 59.88 96 ASP A N 1
ATOM 735 C CA . ASP A 1 96 ? -12.269 -12.167 8.641 1.00 59.88 96 ASP A CA 1
ATOM 736 C C . ASP A 1 96 ? -13.548 -11.541 9.236 1.00 59.88 96 ASP A C 1
ATOM 738 O O . ASP A 1 96 ? -13.576 -11.058 10.372 1.00 59.88 96 ASP A O 1
ATOM 742 N N . ALA A 1 97 ? -14.650 -11.570 8.484 1.00 60.31 97 ALA A N 1
ATOM 743 C CA . ALA A 1 97 ? -15.944 -11.061 8.949 1.00 60.31 97 ALA A CA 1
ATOM 744 C C . ALA A 1 97 ? -16.483 -11.772 10.212 1.00 60.31 97 ALA A C 1
ATOM 746 O O . ALA A 1 97 ? -17.461 -11.312 10.800 1.00 60.31 97 ALA A O 1
ATOM 747 N N . THR A 1 98 ? -15.865 -12.883 10.624 1.00 68.94 98 THR A N 1
ATOM 748 C CA . THR A 1 98 ? -16.207 -13.665 11.819 1.00 68.94 98 THR A CA 1
ATOM 749 C C . THR A 1 98 ? -15.276 -13.389 13.001 1.00 68.94 98 THR A C 1
ATOM 751 O O . THR A 1 98 ? -15.436 -14.000 14.055 1.00 68.94 98 THR A O 1
ATOM 754 N N . ASN A 1 99 ? -14.347 -12.433 12.862 1.00 65.88 99 ASN A N 1
ATOM 755 C CA . ASN A 1 99 ? -13.361 -12.064 13.878 1.00 65.88 99 ASN A CA 1
ATOM 756 C C . ASN A 1 99 ? -12.326 -13.175 14.159 1.00 65.88 99 ASN A C 1
ATOM 758 O O . ASN A 1 99 ? -11.692 -13.191 15.218 1.00 65.88 99 ASN A O 1
ATOM 762 N N . THR A 1 100 ? -12.149 -14.100 13.209 1.00 71.38 100 THR A N 1
ATOM 763 C CA . THR A 1 100 ? -11.172 -15.192 13.287 1.00 71.38 100 THR A CA 1
ATOM 764 C C . THR A 1 100 ? -9.836 -14.723 12.721 1.00 71.38 100 THR A C 1
ATOM 766 O O . THR A 1 100 ? -9.793 -14.099 11.660 1.00 71.38 100 THR A O 1
ATOM 769 N N . ALA A 1 101 ? -8.736 -15.006 13.427 1.00 66.75 101 ALA A N 1
ATOM 770 C CA . ALA A 1 101 ? -7.394 -14.734 12.920 1.00 66.75 101 ALA A CA 1
ATOM 771 C C . ALA A 1 101 ? -7.153 -15.563 11.654 1.00 66.75 101 ALA A C 1
ATOM 773 O O . ALA A 1 101 ? -7.261 -16.789 11.684 1.00 66.75 101 ALA A O 1
ATOM 774 N N . VAL A 1 102 ? -6.848 -14.890 10.548 1.00 65.88 102 VAL A N 1
ATOM 775 C CA . VAL A 1 102 ? -6.618 -15.558 9.270 1.00 65.88 102 VAL A CA 1
ATOM 776 C C . VAL A 1 102 ? -5.147 -15.916 9.134 1.00 65.88 102 VAL A C 1
ATOM 778 O O . VAL A 1 102 ? -4.267 -15.102 9.419 1.00 65.88 102 VAL A O 1
ATOM 781 N N . ASP A 1 103 ? -4.898 -17.141 8.684 1.00 70.25 103 ASP A N 1
ATOM 782 C CA . ASP A 1 103 ? -3.570 -17.604 8.308 1.00 70.25 103 ASP A CA 1
ATOM 783 C C . ASP A 1 103 ? -3.061 -16.796 7.105 1.00 70.25 103 ASP A C 1
ATOM 785 O O . ASP A 1 103 ? -3.552 -16.924 5.981 1.00 70.25 103 ASP A O 1
ATOM 789 N N . ILE A 1 104 ? -2.094 -15.918 7.369 1.00 66.88 104 ILE A N 1
ATOM 790 C CA . ILE A 1 104 ? -1.527 -14.995 6.383 1.00 66.88 104 ILE A CA 1
ATOM 791 C C . ILE A 1 104 ? -0.814 -15.715 5.235 1.00 66.88 104 ILE A C 1
ATOM 793 O O . ILE A 1 104 ? -0.673 -15.120 4.166 1.00 66.88 104 ILE A O 1
ATOM 797 N N . ASP A 1 105 ? -0.401 -16.968 5.443 1.00 70.75 105 ASP A N 1
ATOM 798 C CA . ASP A 1 105 ? 0.281 -17.782 4.436 1.00 70.75 105 ASP A CA 1
ATOM 799 C C . ASP A 1 105 ? -0.701 -18.372 3.408 1.00 70.75 105 ASP A C 1
ATOM 801 O O . ASP A 1 105 ? -0.291 -18.784 2.326 1.00 70.75 105 ASP A O 1
ATOM 805 N N . ASN A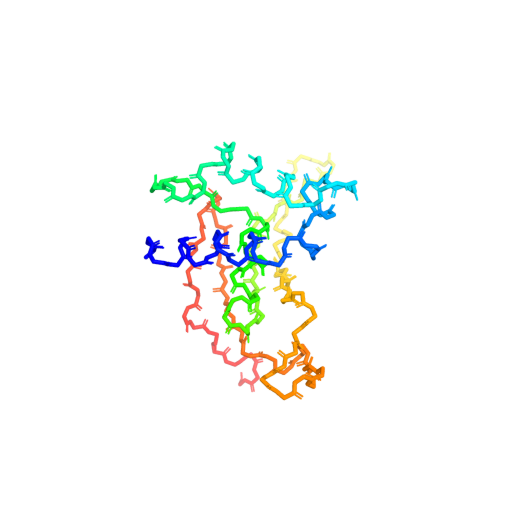 1 106 ? -2.006 -18.347 3.707 1.00 74.69 106 ASN A N 1
ATOM 806 C CA . ASN A 1 106 ? -3.081 -18.824 2.832 1.00 74.69 106 ASN A CA 1
ATOM 807 C C . ASN A 1 106 ? -3.903 -17.692 2.191 1.00 74.69 106 ASN A C 1
ATOM 809 O O . ASN A 1 106 ? -4.947 -17.940 1.580 1.00 74.69 106 ASN A O 1
ATOM 813 N N . LEU A 1 107 ? -3.462 -16.438 2.318 1.00 76.00 107 LEU A N 1
ATOM 814 C CA . LEU A 1 107 ? -4.139 -15.318 1.674 1.00 76.00 107 LEU A CA 1
ATOM 815 C C . LEU A 1 107 ? -3.867 -15.295 0.162 1.00 76.00 107 LEU A C 1
ATOM 817 O O . LEU A 1 107 ? -2.743 -15.559 -0.270 1.00 76.00 107 LEU A O 1
ATOM 821 N N . PRO A 1 108 ? -4.853 -14.892 -0.661 1.00 82.38 108 PRO A N 1
ATOM 822 C CA . PRO A 1 108 ? -4.597 -14.600 -2.065 1.00 82.38 108 PRO A CA 1
ATOM 823 C C . PRO A 1 108 ? -3.508 -13.527 -2.192 1.00 82.38 108 PRO A C 1
ATOM 825 O O . PRO A 1 108 ? -3.457 -12.578 -1.403 1.00 82.38 108 PRO A O 1
ATOM 828 N N . ALA A 1 109 ? -2.637 -13.678 -3.190 1.00 84.44 109 ALA A N 1
ATOM 829 C CA . ALA A 1 109 ? -1.445 -12.856 -3.343 1.00 84.44 109 ALA A CA 1
ATOM 830 C C . ALA A 1 109 ? -1.494 -11.971 -4.599 1.00 84.44 109 ALA A C 1
ATOM 832 O O . ALA A 1 109 ? -1.908 -12.404 -5.674 1.00 84.44 109 ALA A O 1
ATOM 833 N N . ILE A 1 110 ? -1.036 -10.723 -4.471 1.00 85.88 110 ILE A N 1
ATOM 834 C CA . ILE A 1 110 ? -0.824 -9.791 -5.587 1.00 85.88 110 ILE A CA 1
ATOM 835 C C . ILE A 1 110 ? 0.674 -9.566 -5.754 1.00 85.88 110 ILE A C 1
ATOM 837 O O . ILE A 1 110 ? 1.340 -9.133 -4.817 1.00 85.88 110 ILE A O 1
ATOM 841 N N . TYR A 1 111 ? 1.190 -9.780 -6.962 1.00 85.62 111 TYR A N 1
ATOM 842 C CA . TYR A 1 111 ? 2.603 -9.591 -7.282 1.00 85.62 111 TYR A CA 1
ATOM 843 C C . TYR A 1 111 ? 2.814 -8.289 -8.050 1.00 85.62 111 TYR A C 1
ATOM 845 O O . TYR A 1 111 ? 2.178 -8.035 -9.074 1.00 85.62 111 TYR A O 1
ATOM 853 N N . LEU A 1 112 ? 3.715 -7.450 -7.547 1.00 86.31 112 LEU A N 1
ATOM 854 C CA . LEU A 1 112 ? 4.063 -6.160 -8.124 1.00 86.31 112 LEU A CA 1
ATOM 855 C C . LEU A 1 112 ? 5.557 -6.112 -8.451 1.00 86.31 112 LEU A C 1
ATOM 857 O O . LEU A 1 112 ? 6.393 -6.359 -7.587 1.00 86.31 112 LEU A O 1
ATOM 861 N N . ASP A 1 113 ? 5.904 -5.722 -9.672 1.00 84.38 113 ASP A N 1
ATOM 862 C CA . ASP A 1 113 ? 7.278 -5.413 -10.071 1.00 84.38 113 ASP A CA 1
ATOM 863 C C . ASP A 1 113 ? 7.532 -3.913 -9.895 1.00 84.38 113 ASP A C 1
ATOM 865 O O . ASP A 1 113 ? 6.905 -3.095 -10.572 1.00 84.38 113 ASP A O 1
ATOM 869 N N . ASN A 1 114 ? 8.419 -3.545 -8.967 1.00 79.75 114 ASN A N 1
ATOM 870 C CA . ASN A 1 114 ? 8.803 -2.160 -8.721 1.00 79.75 114 ASN A CA 1
ATOM 871 C C . ASN A 1 114 ? 10.063 -1.807 -9.517 1.00 79.75 114 ASN A C 1
ATOM 873 O O . ASN A 1 114 ? 11.179 -1.941 -9.018 1.00 79.75 114 ASN A O 1
ATOM 877 N N . ARG A 1 115 ? 9.910 -1.290 -10.739 1.00 75.75 115 ARG A N 1
ATOM 878 C CA . ARG A 1 115 ? 11.048 -0.785 -11.524 1.00 75.75 115 ARG A CA 1
ATOM 879 C C . ARG A 1 115 ? 11.085 0.729 -11.470 1.00 75.75 115 ARG A C 1
ATOM 881 O O . ARG A 1 115 ? 10.161 1.385 -11.937 1.00 75.75 115 ARG A O 1
ATOM 888 N N . ASN A 1 116 ? 12.178 1.289 -10.952 1.00 70.56 116 ASN A N 1
ATOM 889 C CA . ASN A 1 116 ? 12.404 2.738 -10.902 1.00 70.56 116 ASN A CA 1
ATOM 890 C C . ASN A 1 116 ? 11.252 3.513 -10.235 1.00 70.56 116 ASN A C 1
ATOM 892 O O . ASN A 1 116 ? 10.874 4.583 -10.706 1.00 70.56 116 ASN A O 1
ATOM 896 N N . SER A 1 117 ? 10.702 2.982 -9.137 1.00 73.94 117 SER A N 1
ATOM 897 C CA . SER A 1 117 ? 9.553 3.555 -8.411 1.00 73.94 117 SER A CA 1
ATOM 898 C C . SER A 1 117 ? 8.215 3.486 -9.158 1.00 73.94 117 SER A C 1
ATOM 900 O O . SER A 1 117 ? 7.249 4.143 -8.770 1.00 73.94 117 SER A O 1
ATOM 902 N N . HIS A 1 118 ? 8.135 2.673 -10.213 1.00 78.88 118 HIS A N 1
ATOM 903 C CA . HIS A 1 118 ? 6.895 2.347 -10.899 1.00 78.88 118 HIS A CA 1
ATOM 904 C C . HIS A 1 118 ? 6.497 0.901 -10.594 1.00 78.88 118 HIS A C 1
ATOM 906 O O . HIS A 1 118 ? 7.254 -0.025 -10.884 1.00 78.88 118 HIS A O 1
ATOM 912 N N . TYR A 1 119 ? 5.301 0.712 -10.034 1.00 80.44 119 TYR A N 1
ATOM 913 C CA . TYR A 1 119 ? 4.745 -0.613 -9.762 1.00 80.44 119 TYR A CA 1
ATOM 914 C C . TYR A 1 119 ? 3.938 -1.105 -10.962 1.00 80.44 119 TYR A C 1
ATOM 916 O O . TYR A 1 119 ? 2.965 -0.466 -11.364 1.00 80.44 119 TYR A O 1
ATOM 924 N N . ASN A 1 120 ? 4.322 -2.256 -11.504 1.00 81.88 120 ASN A N 1
ATOM 925 C CA . ASN A 1 120 ? 3.571 -2.969 -12.530 1.00 81.88 120 ASN A CA 1
ATOM 926 C C . ASN A 1 120 ? 2.964 -4.237 -11.934 1.00 81.88 120 ASN A C 1
ATOM 928 O O . ASN A 1 120 ? 3.637 -4.954 -11.197 1.00 81.88 120 ASN A O 1
ATOM 932 N N . LEU A 1 121 ? 1.703 -4.518 -12.261 1.00 80.62 121 LEU A N 1
ATOM 933 C CA . LEU A 1 121 ? 1.071 -5.778 -11.885 1.00 80.62 121 LEU A CA 1
ATOM 934 C C . LEU A 1 121 ? 1.720 -6.924 -12.667 1.00 80.62 121 LEU A C 1
ATOM 936 O O . LEU A 1 121 ? 1.814 -6.861 -13.893 1.00 80.62 121 LEU A O 1
ATOM 940 N N . VAL A 1 122 ? 2.128 -7.971 -11.959 1.00 80.25 122 VAL A N 1
ATOM 941 C CA . VAL A 1 122 ? 2.564 -9.232 -12.557 1.00 80.25 122 VAL A CA 1
ATOM 942 C C . VAL A 1 122 ? 1.344 -10.147 -12.597 1.00 80.25 122 VAL A C 1
ATOM 944 O O . VAL A 1 122 ? 0.869 -10.601 -11.560 1.00 80.25 122 VAL A O 1
ATOM 947 N N . VAL A 1 123 ? 0.781 -10.329 -13.793 1.00 67.81 123 VAL A N 1
ATOM 948 C CA . VAL A 1 123 ? -0.465 -11.095 -14.009 1.00 67.81 123 VAL A CA 1
ATOM 949 C C . VAL A 1 123 ? -0.188 -12.595 -14.158 1.00 67.81 123 VAL A C 1
ATOM 951 O O . VAL A 1 123 ? -1.071 -13.408 -13.911 1.00 67.81 123 VAL A O 1
ATOM 954 N N . GLU A 1 124 ? 1.045 -12.969 -14.496 1.00 53.50 124 GLU A N 1
ATOM 955 C CA . GLU A 1 124 ? 1.472 -14.360 -14.611 1.00 53.50 124 GLU A CA 1
ATOM 956 C C . GLU A 1 124 ? 2.486 -14.691 -13.520 1.00 53.50 124 GLU A C 1
ATOM 958 O O . GLU A 1 124 ? 3.645 -14.283 -13.570 1.00 53.50 124 GLU A O 1
ATOM 963 N N . MET A 1 125 ? 2.044 -15.473 -12.544 1.00 49.97 125 MET A N 1
ATOM 964 C CA . MET A 1 125 ? 2.918 -16.426 -11.878 1.00 49.97 125 MET A CA 1
ATOM 965 C C . MET A 1 125 ? 2.444 -17.780 -12.388 1.00 49.97 125 MET A C 1
ATOM 967 O O . MET A 1 125 ? 1.432 -18.300 -11.928 1.00 49.97 125 MET A O 1
ATOM 971 N N . VAL A 1 126 ? 3.119 -18.303 -13.413 1.00 46.31 126 VAL A N 1
ATOM 972 C CA . VAL A 1 126 ? 3.067 -19.745 -13.666 1.00 46.31 126 VAL A CA 1
ATOM 973 C C . VAL A 1 126 ? 3.541 -20.379 -12.366 1.00 46.31 126 VAL A C 1
ATOM 975 O O . VAL A 1 126 ? 4.605 -19.994 -11.872 1.00 46.31 126 VAL A O 1
ATOM 978 N N . ASP A 1 127 ? 2.724 -21.255 -11.781 1.00 42.12 127 ASP A N 1
ATOM 979 C CA . ASP A 1 127 ? 3.104 -22.037 -10.608 1.00 42.12 127 ASP A CA 1
ATOM 980 C C . ASP A 1 127 ? 4.543 -22.515 -10.795 1.00 42.12 127 ASP A C 1
ATOM 982 O O . ASP A 1 127 ? 4.838 -23.274 -11.716 1.00 42.12 127 ASP A O 1
ATOM 986 N N . ALA A 1 128 ? 5.454 -22.085 -9.921 1.00 41.50 128 ALA A N 1
ATOM 987 C CA . ALA A 1 128 ? 6.855 -22.512 -9.948 1.00 41.50 128 ALA A CA 1
ATOM 988 C C . ALA A 1 128 ? 7.030 -24.001 -9.553 1.00 41.50 128 ALA A C 1
ATOM 990 O O . ALA A 1 128 ? 8.123 -24.416 -9.181 1.00 41.50 128 ALA A O 1
ATOM 991 N N . ASN A 1 129 ? 5.944 -24.780 -9.626 1.00 40.19 129 ASN A N 1
ATOM 992 C CA . ASN A 1 129 ? 5.826 -26.199 -9.313 1.00 40.19 129 ASN A CA 1
ATOM 993 C C . ASN A 1 129 ? 5.361 -27.043 -10.523 1.00 40.19 129 ASN A C 1
ATOM 995 O O . ASN A 1 129 ? 4.839 -28.140 -10.318 1.00 40.19 129 ASN A O 1
ATOM 999 N N . GLN A 1 130 ? 5.541 -26.570 -11.764 1.00 34.78 130 GLN A N 1
ATOM 1000 C CA . GLN A 1 130 ? 5.503 -27.433 -12.958 1.00 34.78 130 GLN A CA 1
ATOM 1001 C C . GLN A 1 130 ? 6.901 -27.683 -13.517 1.00 34.78 130 GLN A C 1
ATOM 1003 O O . GLN A 1 130 ? 7.653 -26.698 -13.690 1.00 34.78 130 GLN A O 1
#

Organism: NCBI:txid2011161

InterPro domains:
  IPR003323 OTU domain [PF02338] (1-69)
  IPR003323 OTU domain [PS50802] (1-125)
  IPR038765 Papain-like cysteine peptidase superfamily [SSF54001] (3-124)

Sequence (130 aa):
HAKLRKAVCSTLLQEHKEFGPFIGGADDSKLAVSNYLKESKMEQAGVWATGIELKAAARLLGVQIWTYSPTRIGLPNGKTVPASRWISIPPMSYQDATNTAVDIDNLPAIYLDNRNSHYNLVVEMVDANQ

Secondary structure (DSSP, 8-state):
-HHHHHHHHHHHHHTHHHHHHHHT-SS-HHHHHHHHHHHH-TTSTTPPP-HHHHHHHHHHHT-EEEEEE--EEEPTTS-EEE--EEEEEPPSS-B-TT-PBP-GGGS-EEEEEEETTEEEEE-----TT-

Foldseek 3Di:
DLVLLVQLLVLCLVVQVQLQVVQVHPPDSNVSSVVCCVVQVSSDPPRADDLSSVLSSCQSVVAKEKEWDFDWDQDPVRDTDTPIDIDINFHPQDQPPVRDGDDSVPGHYWYWYQDPSDTDTDPDDPPPPD

pLDDT: mean 79.94, std 12.41, range [34.78, 94.81]

Radius of gyration: 16.94 Å; chains: 1; bounding box: 52×44×36 Å